Protein AF-F9VE19-F1 (afdb_monomer_lite)

Secondary structure (DSSP, 8-state):
----TT-S-HHHHT---GGG--GGGG--HHHHHHHHHHHHHHHHHHHHHHHHHHHHHTT-

pLDDT: mean 79.47, std 10.06, range [54.66, 92.69]

Organism: Lactococcus garvieae (strain Lg2) (NCBI:txid420890)

Radius of gyration: 21.04 Å; chains: 1; bounding box: 45×18×49 Å

Structure (mmCIF, N/CA/C/O backbone):
data_AF-F9VE19-F1
#
_entry.id   AF-F9VE19-F1
#
loop_
_atom_site.group_PDB
_atom_site.id
_atom_site.type_symbol
_atom_site.label_atom_id
_atom_site.label_alt_id
_atom_site.label_comp_id
_atom_site.label_asym_id
_atom_site.label_entity_id
_atom_site.label_seq_id
_atom_site.pdbx_PDB_ins_code
_atom_site.Cartn_x
_atom_site.Cartn_y
_atom_site.Cartn_z
_atom_site.occupancy
_atom_site.B_iso_or_equiv
_atom_site.auth_seq_id
_atom_site.auth_comp_id
_atom_site.auth_asym_id
_atom_site.auth_atom_id
_atom_site.pdbx_PDB_model_num
ATOM 1 N N . MET A 1 1 ? -15.365 2.103 -3.734 1.00 66.06 1 MET A N 1
ATOM 2 C CA . MET A 1 1 ? -16.082 1.678 -2.512 1.00 66.06 1 MET A CA 1
ATOM 3 C C . MET A 1 1 ? -17.268 0.844 -2.964 1.00 66.06 1 MET A C 1
ATOM 5 O O . MET A 1 1 ? -18.003 1.315 -3.819 1.00 66.06 1 MET A O 1
ATOM 9 N N . VAL A 1 2 ? -17.383 -0.406 -2.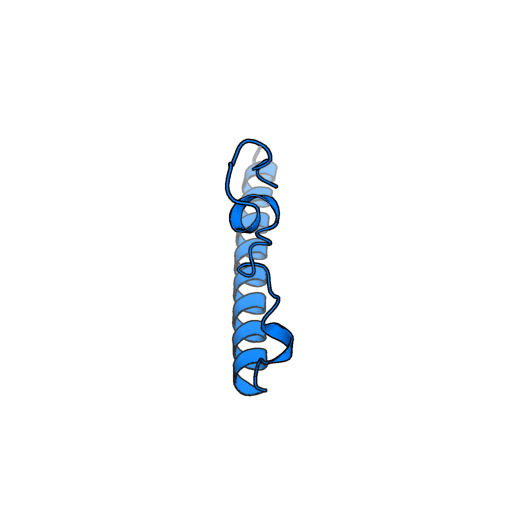514 1.00 75.06 2 VAL A N 1
ATOM 10 C CA . VAL A 1 2 ? -18.490 -1.294 -2.914 1.00 75.06 2 VAL A CA 1
ATOM 11 C C . VAL A 1 2 ? -19.711 -0.946 -2.066 1.00 75.06 2 VAL A C 1
ATOM 13 O O . VAL A 1 2 ? -19.590 -0.928 -0.841 1.00 75.06 2 VAL A O 1
ATOM 16 N N . ASP A 1 3 ? -20.853 -0.663 -2.695 1.00 81.12 3 ASP A N 1
ATOM 17 C CA . ASP A 1 3 ? -22.112 -0.482 -1.968 1.00 81.12 3 ASP A CA 1
ATOM 18 C C . ASP A 1 3 ? -22.576 -1.832 -1.423 1.00 81.12 3 ASP A C 1
ATOM 20 O O . ASP A 1 3 ? -22.626 -2.824 -2.145 1.00 81.12 3 ASP A O 1
ATOM 24 N N . ARG A 1 4 ? -22.873 -1.870 -0.126 1.00 87.19 4 ARG A N 1
ATOM 25 C CA . ARG A 1 4 ? -23.317 -3.065 0.596 1.00 87.19 4 ARG A CA 1
ATOM 26 C C . ARG A 1 4 ? -24.665 -2.853 1.277 1.00 87.19 4 ARG A C 1
ATOM 28 O O . ARG A 1 4 ? -25.065 -3.706 2.066 1.00 87.19 4 ARG A O 1
ATOM 35 N N . SER A 1 5 ? -25.365 -1.754 0.975 1.00 88.44 5 SER A N 1
ATOM 36 C CA . SER A 1 5 ? -26.648 -1.348 1.573 1.00 88.44 5 SER A CA 1
ATOM 37 C C . SER A 1 5 ? -27.739 -2.425 1.501 1.00 88.44 5 SER A C 1
ATOM 39 O O . SER A 1 5 ? -28.605 -2.474 2.372 1.00 88.44 5 SER A O 1
ATOM 41 N N . TYR A 1 6 ? -27.642 -3.330 0.524 1.00 90.12 6 TYR A N 1
ATOM 42 C CA . TYR A 1 6 ? -28.550 -4.457 0.313 1.00 90.12 6 TYR A CA 1
ATOM 43 C C . TYR A 1 6 ? -28.420 -5.589 1.347 1.00 90.12 6 TYR A C 1
ATOM 45 O O . TYR A 1 6 ? -29.289 -6.457 1.414 1.00 90.12 6 TYR A O 1
ATOM 53 N N . SER A 1 7 ? -27.341 -5.637 2.136 1.00 90.88 7 SER A N 1
ATOM 54 C CA . SER A 1 7 ? -27.123 -6.728 3.089 1.00 90.88 7 SER A CA 1
ATOM 55 C C . SER A 1 7 ? -28.047 -6.609 4.313 1.00 90.88 7 SER A C 1
ATOM 57 O O . SER A 1 7 ? -28.062 -5.560 4.965 1.00 90.88 7 SER A O 1
ATOM 59 N N . PRO A 1 8 ? -28.736 -7.695 4.722 1.00 92.50 8 PRO A N 1
ATOM 60 C CA . PRO A 1 8 ? -29.572 -7.700 5.926 1.00 92.50 8 PRO A CA 1
ATOM 61 C C . PRO A 1 8 ? -28.746 -7.562 7.214 1.00 92.50 8 PRO A C 1
ATOM 63 O O . PRO A 1 8 ? -29.254 -7.129 8.246 1.00 92.50 8 PRO A O 1
ATOM 66 N N . TYR A 1 9 ? -27.454 -7.886 7.157 1.00 92.69 9 TYR A N 1
ATOM 67 C CA . TYR A 1 9 ? -26.539 -7.765 8.285 1.00 92.69 9 TYR A CA 1
ATOM 68 C C . TYR A 1 9 ? -25.922 -6.365 8.332 1.00 92.69 9 TYR A C 1
ATOM 70 O O . TYR A 1 9 ? -25.229 -5.944 7.401 1.00 92.69 9 TYR A O 1
ATOM 78 N N . GLU A 1 10 ? -26.145 -5.654 9.439 1.00 88.38 10 GLU A N 1
ATOM 79 C CA . GLU A 1 10 ? -25.577 -4.323 9.698 1.00 88.38 10 GLU A CA 1
ATOM 80 C C . GLU A 1 10 ? -24.042 -4.327 9.694 1.00 88.38 10 GLU A C 1
ATOM 82 O O . GLU A 1 10 ? -23.420 -3.419 9.144 1.00 88.38 10 GLU A O 1
ATOM 87 N N . SER A 1 11 ? -23.431 -5.391 10.222 1.00 88.50 11 SER A N 1
ATOM 88 C CA . SER A 1 11 ? -21.976 -5.571 10.255 1.00 88.50 11 SER A CA 1
ATOM 89 C C . SER A 1 11 ? -21.329 -5.525 8.869 1.00 88.50 11 SER A C 1
ATOM 91 O O . SER A 1 11 ? -20.211 -5.042 8.741 1.00 88.50 11 SER A O 1
ATOM 93 N N . ILE A 1 12 ? -22.034 -5.985 7.831 1.00 86.81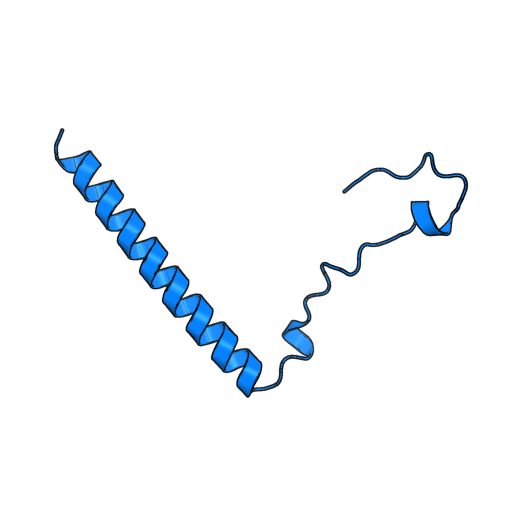 12 ILE A N 1
ATOM 94 C CA . ILE A 1 12 ? -21.554 -6.000 6.441 1.00 86.81 12 ILE A CA 1
ATOM 95 C C . ILE A 1 12 ? -21.759 -4.633 5.778 1.00 86.81 12 ILE A C 1
ATOM 97 O O . ILE A 1 12 ? -20.878 -4.164 5.056 1.00 86.81 12 ILE A O 1
ATOM 101 N N . ARG A 1 13 ? -22.894 -3.973 6.047 1.00 88.62 13 ARG A N 1
ATOM 102 C CA . ARG A 1 13 ? -23.200 -2.622 5.542 1.00 88.62 13 ARG A CA 1
ATOM 103 C C . ARG A 1 13 ? -22.182 -1.596 6.026 1.00 88.62 13 ARG A C 1
ATOM 105 O O . ARG A 1 13 ? -21.709 -0.778 5.244 1.00 88.62 13 ARG A O 1
ATOM 112 N N . ASN A 1 14 ? -21.805 -1.705 7.295 1.00 86.38 14 ASN A N 1
ATOM 113 C CA . ASN A 1 14 ? -20.861 -0.806 7.949 1.00 86.38 14 ASN A CA 1
ATOM 114 C C . ASN A 1 14 ? -19.414 -1.328 7.920 1.00 86.38 14 ASN A C 1
ATOM 116 O O . ASN A 1 14 ? -18.539 -0.735 8.556 1.00 86.38 14 ASN A O 1
ATOM 120 N N . TYR A 1 15 ? -19.134 -2.426 7.204 1.00 84.56 15 TYR A N 1
ATOM 121 C CA . TYR A 1 15 ? -17.787 -2.985 7.135 1.00 84.56 15 TYR A CA 1
ATOM 122 C C . TYR A 1 15 ? -16.846 -2.030 6.397 1.00 84.56 15 TYR A C 1
ATOM 124 O O . TYR A 1 15 ? -16.891 -1.900 5.169 1.00 84.56 15 TYR A O 1
ATOM 132 N N . HIS A 1 16 ? -15.959 -1.394 7.157 1.00 79.00 16 HIS A N 1
ATOM 133 C CA . HIS A 1 16 ? -14.796 -0.709 6.617 1.00 79.00 16 HIS A CA 1
ATOM 134 C C . HIS A 1 16 ? -13.672 -1.721 6.429 1.00 79.00 16 HIS A C 1
ATOM 136 O O . HIS A 1 16 ? -13.206 -2.331 7.394 1.00 79.00 16 HIS A O 1
ATOM 142 N N . ASP A 1 17 ? -13.240 -1.883 5.183 1.00 73.31 17 ASP A N 1
ATOM 143 C CA . ASP A 1 17 ? -12.104 -2.731 4.863 1.00 73.31 17 ASP A CA 1
ATOM 144 C C . ASP A 1 17 ? -10.838 -2.138 5.495 1.00 73.31 17 ASP A C 1
ATOM 146 O O . ASP A 1 17 ? -10.382 -1.048 5.140 1.00 73.31 17 ASP A O 1
ATOM 150 N N . ARG A 1 18 ? -10.297 -2.842 6.491 1.00 67.19 18 ARG A N 1
ATOM 151 C CA . ARG A 1 18 ? -9.058 -2.462 7.180 1.00 67.19 18 ARG A CA 1
ATOM 152 C C . ARG A 1 18 ? -7.813 -2.855 6.388 1.00 67.19 18 ARG A C 1
ATOM 154 O O . ARG A 1 18 ? -6.716 -2.516 6.818 1.00 67.19 18 ARG A O 1
ATOM 161 N N . GLY A 1 19 ? -7.956 -3.510 5.233 1.00 63.31 19 GLY A N 1
ATOM 162 C CA . GLY A 1 19 ? -6.845 -3.797 4.322 1.00 63.31 19 GLY A CA 1
ATOM 163 C C . GLY A 1 19 ? -6.120 -2.538 3.833 1.00 63.31 19 GLY A C 1
ATOM 164 O O . GLY A 1 19 ? -4.946 -2.609 3.492 1.00 63.31 19 GLY A O 1
ATOM 165 N N . MET A 1 20 ? -6.774 -1.369 3.891 1.00 57.59 20 MET A N 1
ATOM 166 C CA . MET A 1 20 ? -6.157 -0.058 3.641 1.00 57.59 20 MET A CA 1
ATOM 167 C C . MET A 1 20 ? -5.649 0.654 4.908 1.00 57.59 20 MET A C 1
ATOM 169 O O . MET A 1 20 ? -5.395 1.861 4.884 1.00 57.59 20 MET A O 1
ATOM 173 N N . MET A 1 21 ? -5.501 -0.038 6.040 1.00 63.56 21 MET A N 1
ATOM 174 C CA . MET A 1 21 ? -4.746 0.535 7.153 1.00 63.56 21 MET A CA 1
ATOM 175 C C . MET A 1 21 ? -3.294 0.705 6.705 1.00 63.56 21 MET A C 1
ATOM 177 O O . MET A 1 21 ? -2.614 -0.262 6.373 1.00 63.56 21 MET A O 1
ATOM 181 N N . LYS A 1 22 ? -2.810 1.951 6.685 1.00 65.75 22 LYS A N 1
ATOM 182 C CA . LYS A 1 22 ? -1.390 2.244 6.477 1.00 65.75 22 LYS A CA 1
ATOM 183 C C . LYS A 1 22 ? -0.623 1.747 7.705 1.00 65.75 22 LYS A C 1
ATOM 185 O O . LYS A 1 22 ? -0.484 2.468 8.689 1.00 65.75 22 LYS A O 1
ATOM 190 N N . TRP A 1 23 ? -0.135 0.508 7.648 1.00 66.38 23 TRP A N 1
ATOM 191 C CA . TRP A 1 23 ? 0.691 -0.120 8.693 1.00 66.38 23 TRP A CA 1
ATOM 192 C C . TRP A 1 23 ? 2.048 0.567 8.895 1.00 66.38 23 TRP A C 1
ATOM 194 O O . TRP A 1 23 ? 2.777 0.237 9.824 1.00 66.38 23 TRP A O 1
ATOM 204 N N . SER A 1 24 ? 2.364 1.565 8.069 1.00 63.84 24 SER A N 1
ATOM 205 C CA . SER A 1 24 ? 3.592 2.356 8.117 1.00 63.84 24 SER A CA 1
ATOM 206 C C . SER A 1 24 ? 3.883 2.959 9.497 1.00 63.84 24 SER A C 1
ATOM 208 O O . SER A 1 24 ? 5.042 3.068 9.867 1.00 63.84 24 SER A O 1
ATOM 210 N N . ALA A 1 25 ? 2.859 3.299 10.291 1.00 65.31 25 ALA A N 1
ATOM 211 C CA . ALA A 1 25 ? 3.044 3.842 11.644 1.00 65.31 25 ALA A CA 1
ATOM 212 C C . ALA A 1 25 ? 3.558 2.814 12.678 1.00 65.31 25 ALA A C 1
ATOM 214 O O . ALA A 1 25 ? 3.998 3.206 13.754 1.00 65.31 25 ALA A O 1
ATOM 215 N N . PHE A 1 26 ? 3.512 1.516 12.359 1.00 66.31 26 PHE A N 1
ATOM 216 C CA . PHE A 1 26 ? 4.040 0.421 13.184 1.00 66.31 26 PHE A CA 1
ATOM 217 C C . PHE A 1 26 ? 5.302 -0.214 12.583 1.00 66.31 26 PHE A C 1
ATOM 219 O O . PHE A 1 26 ? 5.792 -1.218 13.099 1.00 66.31 26 PHE A O 1
ATOM 226 N N . ALA A 1 27 ? 5.825 0.341 11.487 1.00 72.38 27 ALA A N 1
ATOM 227 C CA . ALA A 1 27 ? 7.050 -0.148 10.878 1.00 72.38 27 ALA A CA 1
ATOM 228 C C . ALA A 1 27 ? 8.238 0.163 11.799 1.00 72.38 27 ALA A C 1
ATOM 230 O O . ALA A 1 27 ? 8.457 1.306 12.197 1.00 72.38 27 ALA A O 1
ATOM 231 N N . THR A 1 28 ? 9.012 -0.863 12.147 1.00 78.31 28 THR A N 1
ATOM 232 C CA . THR A 1 28 ? 10.294 -0.684 12.835 1.00 78.31 28 THR A CA 1
ATOM 233 C C . THR A 1 28 ? 11.296 0.020 11.908 1.00 78.31 28 THR A C 1
ATOM 235 O O . THR A 1 28 ? 11.088 0.103 10.692 1.00 78.31 28 THR A O 1
ATOM 238 N N . GLY A 1 29 ? 12.397 0.537 12.467 1.00 78.31 29 GLY A N 1
ATOM 239 C CA . GLY A 1 29 ? 13.434 1.228 11.686 1.00 78.31 29 GLY A CA 1
ATOM 240 C C . GLY A 1 29 ? 13.954 0.390 10.511 1.00 78.31 29 GLY A C 1
ATOM 241 O O . GLY A 1 29 ? 14.019 0.883 9.390 1.00 78.31 29 GLY A O 1
ATOM 242 N N . GLU A 1 30 ? 14.183 -0.907 10.736 1.00 78.44 30 GLU A N 1
ATOM 243 C CA . GLU A 1 30 ? 14.626 -1.858 9.703 1.00 78.44 30 GLU A CA 1
ATOM 244 C C . GLU A 1 30 ? 13.620 -1.995 8.548 1.00 78.44 30 GLU A C 1
ATOM 246 O O . GLU A 1 30 ? 13.991 -2.028 7.376 1.00 78.44 30 GLU A O 1
ATOM 251 N N . LEU A 1 31 ? 12.325 -2.029 8.867 1.00 80.94 31 LEU A N 1
ATOM 252 C CA . LEU A 1 31 ? 11.250 -2.181 7.884 1.00 80.94 31 LEU A CA 1
ATOM 253 C C . LEU A 1 31 ? 11.074 -0.897 7.059 1.00 80.94 31 LEU A C 1
ATOM 255 O O . LEU A 1 31 ? 10.792 -0.947 5.863 1.00 80.94 31 LEU A O 1
ATOM 259 N N . THR A 1 32 ? 11.311 0.256 7.686 1.00 82.19 32 THR A N 1
ATOM 260 C CA . THR A 1 32 ? 11.311 1.564 7.016 1.00 82.19 32 THR A CA 1
ATOM 261 C C . THR A 1 32 ? 12.488 1.696 6.048 1.00 82.19 32 THR A C 1
ATOM 263 O O . THR A 1 32 ? 12.312 2.179 4.930 1.00 82.19 32 THR A O 1
ATOM 266 N N . GLU A 1 33 ? 13.678 1.226 6.431 1.00 85.31 33 GLU A N 1
ATOM 267 C CA . GLU A 1 33 ? 14.849 1.200 5.546 1.00 85.31 33 GLU A CA 1
ATOM 268 C C . GLU A 1 33 ? 14.667 0.237 4.369 1.00 85.31 33 GLU A C 1
ATOM 270 O O . GLU A 1 33 ? 15.002 0.586 3.236 1.00 85.31 33 GLU A O 1
ATOM 275 N N . ALA A 1 34 ? 14.099 -0.948 4.609 1.00 85.94 34 ALA A N 1
ATOM 276 C CA . ALA A 1 34 ? 13.782 -1.905 3.551 1.00 85.94 34 ALA A CA 1
ATOM 277 C C . ALA A 1 34 ? 12.760 -1.335 2.553 1.00 85.94 34 ALA A C 1
ATOM 279 O O . ALA A 1 34 ? 12.960 -1.438 1.344 1.00 85.94 34 ALA A O 1
ATOM 280 N N . LEU A 1 35 ? 11.708 -0.668 3.048 1.00 85.19 35 LEU A N 1
ATOM 281 C CA . LEU A 1 35 ? 10.737 0.035 2.204 1.00 85.19 35 LEU A CA 1
ATOM 282 C C . LEU A 1 35 ? 11.399 1.133 1.373 1.00 85.19 35 LEU A C 1
ATOM 284 O O . LEU A 1 35 ? 11.111 1.246 0.186 1.00 85.19 35 LEU A O 1
ATOM 288 N N . LYS A 1 36 ? 12.305 1.912 1.974 1.00 87.06 36 LYS A N 1
ATOM 289 C CA . LYS A 1 36 ? 13.017 2.980 1.268 1.00 87.06 36 LYS A CA 1
ATOM 290 C C . LYS A 1 36 ? 13.859 2.431 0.112 1.00 87.06 36 LYS A C 1
ATOM 292 O O . LYS A 1 36 ? 13.761 2.949 -0.998 1.00 87.06 36 LYS A O 1
ATOM 297 N N . LYS A 1 37 ? 14.619 1.355 0.346 1.00 90.38 37 LYS A N 1
ATOM 298 C CA . LYS A 1 37 ? 15.406 0.684 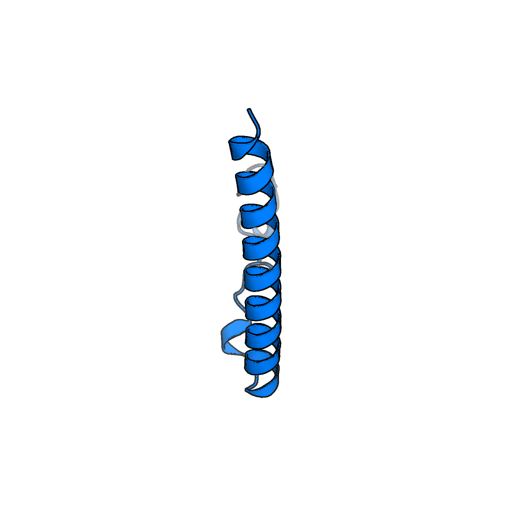-0.705 1.00 90.38 37 LYS A CA 1
ATOM 299 C C . LYS A 1 37 ? 14.518 0.169 -1.834 1.00 90.38 37 LYS A C 1
ATOM 301 O O . LYS A 1 37 ? 14.780 0.469 -2.991 1.00 90.38 37 LYS A O 1
ATOM 306 N N . TYR A 1 38 ? 13.423 -0.510 -1.489 1.00 89.75 38 TYR A N 1
ATOM 307 C CA . TYR A 1 38 ? 12.462 -1.003 -2.476 1.00 89.75 38 TYR A CA 1
ATOM 308 C C . TYR A 1 38 ? 11.878 0.129 -3.335 1.00 89.75 38 TYR A C 1
ATOM 310 O O . TYR A 1 38 ? 11.784 0.005 -4.553 1.00 89.75 38 TYR A O 1
ATOM 318 N N . THR A 1 39 ? 11.525 1.266 -2.724 1.00 88.81 39 THR A N 1
ATOM 319 C CA . THR A 1 39 ? 11.013 2.419 -3.478 1.00 88.81 39 THR A CA 1
ATOM 320 C C . THR A 1 39 ? 12.066 3.065 -4.374 1.00 88.81 39 THR A C 1
ATOM 322 O O . THR A 1 39 ? 11.730 3.499 -5.469 1.00 88.81 39 THR A O 1
ATOM 325 N N . GLU A 1 40 ? 13.327 3.130 -3.940 1.00 91.44 40 GLU A N 1
ATOM 326 C CA . GLU A 1 40 ? 14.420 3.661 -4.765 1.00 91.44 40 GLU A CA 1
ATOM 327 C C . GLU A 1 40 ? 14.678 2.767 -5.987 1.00 91.44 40 GLU A C 1
ATOM 329 O O . GLU A 1 40 ? 14.828 3.283 -7.091 1.00 91.44 40 GLU A O 1
ATOM 334 N N . GLU A 1 41 ? 14.655 1.443 -5.817 1.00 91.12 41 GLU A N 1
ATOM 335 C CA . GLU A 1 41 ? 14.802 0.479 -6.916 1.00 91.12 41 GLU A CA 1
ATOM 336 C C . GLU A 1 41 ? 13.673 0.604 -7.949 1.00 91.12 41 GLU A C 1
ATOM 338 O O . GLU A 1 41 ? 13.951 0.677 -9.145 1.00 91.12 41 GLU A O 1
ATOM 343 N N . GLN A 1 42 ? 12.419 0.715 -7.497 1.00 89.88 42 GLN A N 1
ATOM 344 C CA . GLN A 1 42 ? 11.262 0.913 -8.381 1.00 89.88 42 GLN A CA 1
ATOM 345 C C . GLN A 1 42 ? 11.337 2.237 -9.151 1.00 89.88 42 GLN A C 1
ATOM 347 O O . GLN A 1 42 ? 11.114 2.263 -10.355 1.00 89.88 42 GLN A O 1
ATOM 352 N N . LEU A 1 43 ? 11.724 3.334 -8.491 1.00 88.75 43 LEU A N 1
ATOM 353 C CA . LEU A 1 43 ? 11.887 4.626 -9.166 1.00 88.75 43 LEU A CA 1
ATOM 354 C C . LEU A 1 43 ? 12.994 4.590 -10.226 1.00 88.75 43 LEU A C 1
ATOM 356 O O . LEU A 1 43 ? 12.875 5.243 -11.263 1.00 88.75 43 LEU A O 1
ATOM 360 N N . ILE A 1 44 ? 14.07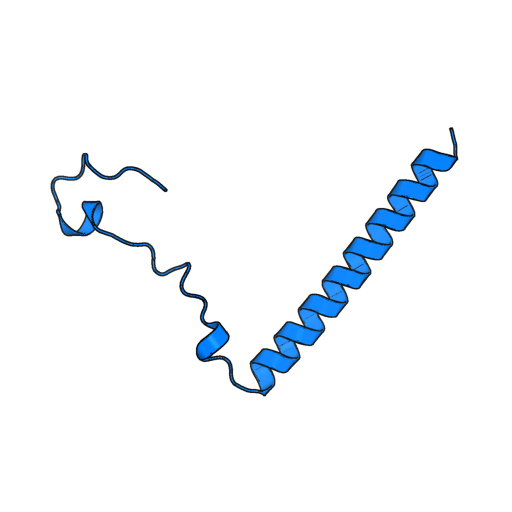3 3.843 -9.973 1.00 88.69 44 ILE A N 1
ATOM 361 C CA . ILE A 1 44 ? 15.142 3.640 -10.954 1.00 88.69 44 ILE A CA 1
ATOM 362 C C . ILE A 1 44 ? 14.608 2.840 -12.143 1.00 88.69 44 ILE A C 1
ATOM 364 O O . ILE A 1 44 ? 14.799 3.272 -13.278 1.00 88.69 44 ILE A O 1
ATOM 368 N N . GLU A 1 45 ? 13.915 1.729 -11.899 1.00 87.25 45 GLU A N 1
ATOM 369 C CA . GLU A 1 45 ? 13.312 0.887 -12.937 1.00 87.25 45 GLU A CA 1
ATOM 370 C C . GLU A 1 45 ? 12.322 1.677 -13.808 1.00 87.25 45 GLU A C 1
ATOM 372 O O . GLU A 1 45 ? 12.481 1.721 -15.029 1.00 87.25 45 GLU A O 1
ATOM 377 N N . ASP A 1 46 ? 11.409 2.424 -13.186 1.00 87.69 46 ASP A N 1
ATOM 378 C CA . ASP A 1 46 ? 10.458 3.303 -13.872 1.00 87.69 46 ASP A CA 1
ATOM 379 C C . ASP A 1 46 ? 11.174 4.395 -14.684 1.00 87.69 46 ASP A C 1
ATOM 381 O O . ASP A 1 46 ? 10.771 4.732 -15.798 1.00 87.69 46 ASP A O 1
ATOM 385 N N . SER A 1 47 ? 12.257 4.976 -14.155 1.00 87.25 47 SER A N 1
ATOM 386 C CA . SER A 1 47 ? 13.029 5.998 -14.878 1.00 87.25 47 SER A CA 1
ATOM 387 C C . SER A 1 47 ? 13.748 5.434 -16.105 1.00 87.25 47 SER A C 1
ATOM 389 O O . SER A 1 47 ? 13.892 6.126 -17.115 1.00 87.25 47 SER A O 1
ATOM 391 N N . ILE A 1 48 ? 14.194 4.179 -16.023 1.00 83.38 48 ILE A N 1
ATOM 392 C CA . ILE A 1 48 ? 14.839 3.467 -17.122 1.00 83.38 48 ILE A CA 1
ATOM 393 C C . ILE A 1 48 ? 13.798 3.131 -18.192 1.00 83.38 48 ILE A C 1
ATOM 395 O O . ILE A 1 48 ? 14.054 3.410 -19.362 1.00 83.38 48 ILE A O 1
ATOM 399 N N . ASP A 1 49 ? 12.627 2.612 -17.809 1.00 84.06 49 ASP A N 1
ATOM 400 C CA . ASP A 1 49 ? 11.534 2.307 -18.745 1.00 84.06 49 ASP A CA 1
ATOM 401 C C . ASP A 1 49 ? 11.068 3.562 -19.497 1.00 84.06 49 ASP A C 1
ATOM 403 O O . ASP A 1 49 ? 10.954 3.554 -20.723 1.00 84.06 49 ASP A O 1
ATOM 407 N N . ASN A 1 50 ? 10.916 4.684 -18.785 1.00 80.19 50 ASN A N 1
ATOM 408 C CA . ASN A 1 50 ? 10.571 5.965 -19.404 1.00 80.19 50 ASN A CA 1
ATOM 409 C C . ASN A 1 50 ? 11.653 6.448 -20.382 1.00 80.19 50 ASN A C 1
ATOM 411 O O . ASN A 1 50 ? 11.327 6.851 -21.492 1.00 80.19 50 ASN A O 1
ATOM 415 N N . ARG A 1 51 ? 12.941 6.340 -20.025 1.00 79.06 51 ARG A N 1
ATOM 416 C CA . ARG A 1 51 ? 14.039 6.694 -20.941 1.00 79.06 51 ARG A CA 1
ATOM 417 C C . ARG A 1 51 ? 14.027 5.832 -22.204 1.00 79.06 51 ARG A C 1
ATOM 419 O O . ARG A 1 51 ? 14.275 6.344 -23.292 1.00 79.06 51 ARG A O 1
ATOM 426 N N . TYR A 1 52 ? 13.780 4.530 -22.064 1.00 72.62 52 TYR A N 1
ATOM 427 C CA . TYR A 1 52 ? 13.661 3.645 -23.220 1.00 72.62 52 TYR A CA 1
ATOM 428 C C . TYR A 1 52 ? 12.466 4.036 -24.085 1.00 72.62 52 TYR A C 1
ATOM 430 O O . TYR A 1 52 ? 12.620 4.110 -25.301 1.00 72.62 52 TYR A O 1
ATOM 438 N N . ARG A 1 53 ? 11.313 4.350 -23.487 1.00 76.06 53 ARG A N 1
ATOM 439 C CA . ARG A 1 53 ? 10.143 4.846 -24.223 1.00 76.06 53 ARG A CA 1
ATOM 440 C C . ARG A 1 53 ? 10.464 6.110 -25.024 1.00 76.06 53 ARG A C 1
ATOM 442 O O . ARG A 1 53 ? 10.233 6.105 -26.227 1.00 76.06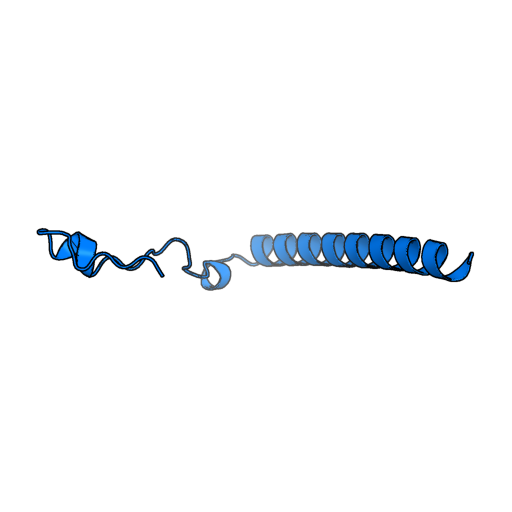 53 ARG A O 1
ATOM 449 N N . ASP A 1 54 ? 11.074 7.112 -24.394 1.00 77.19 54 ASP A N 1
ATOM 450 C CA . ASP A 1 54 ? 11.446 8.367 -25.060 1.00 77.19 54 ASP A CA 1
ATOM 451 C C . ASP A 1 54 ? 12.412 8.121 -26.237 1.00 77.19 54 ASP A C 1
ATOM 453 O O . ASP A 1 54 ? 12.285 8.749 -27.285 1.00 77.19 54 ASP A O 1
ATOM 457 N N . SER A 1 55 ? 13.331 7.150 -26.118 1.00 76.12 55 SER A N 1
ATOM 458 C CA . SER A 1 55 ? 14.254 6.809 -27.212 1.00 76.12 55 SER A CA 1
ATOM 459 C C . SER A 1 55 ? 13.572 6.207 -28.447 1.00 76.12 55 SER A C 1
ATOM 461 O O . SER A 1 55 ? 14.060 6.406 -29.554 1.00 76.12 55 SER A O 1
ATOM 463 N N . TYR A 1 56 ? 12.443 5.507 -28.286 1.00 67.00 56 TYR A N 1
ATOM 464 C CA . TYR A 1 56 ? 11.671 4.979 -29.419 1.00 67.00 56 TYR A CA 1
ATOM 465 C C . TYR A 1 56 ? 10.806 6.051 -30.093 1.00 67.00 56 TYR A C 1
ATOM 467 O O . TYR A 1 56 ? 10.537 5.944 -31.290 1.00 67.00 56 TYR A O 1
ATOM 475 N N . ASP A 1 57 ? 10.382 7.070 -29.342 1.00 72.94 57 ASP A N 1
ATOM 476 C CA . ASP A 1 57 ? 9.591 8.185 -29.868 1.00 72.94 57 ASP A CA 1
ATOM 477 C C . ASP A 1 57 ? 10.461 9.194 -30.654 1.00 72.94 57 ASP A C 1
ATOM 479 O O . ASP A 1 57 ? 9.945 9.868 -31.543 1.00 72.94 57 ASP A O 1
ATOM 483 N N . GLU A 1 58 ? 11.774 9.275 -30.384 1.00 67.19 58 GLU A N 1
ATOM 484 C CA . GLU A 1 58 ? 12.733 10.134 -31.112 1.00 67.19 58 GLU A CA 1
ATOM 485 C C 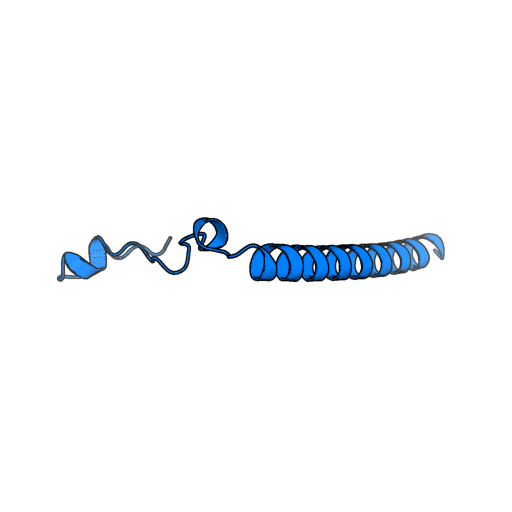. GLU A 1 58 ? 13.235 9.553 -32.456 1.00 67.19 58 GLU A C 1
ATOM 487 O O . GLU A 1 58 ? 13.840 10.279 -33.247 1.00 67.19 58 GLU A O 1
ATOM 492 N N . GLU A 1 59 ? 13.012 8.262 -32.739 1.00 63.69 59 GLU A N 1
ATOM 493 C CA . GLU A 1 59 ? 13.476 7.589 -33.972 1.00 63.69 59 GLU A CA 1
ATOM 494 C C . GLU A 1 59 ? 12.509 7.704 -35.177 1.00 63.69 59 GLU A C 1
ATOM 496 O O . GLU A 1 59 ? 12.794 7.147 -36.244 1.00 63.69 59 GLU A O 1
ATOM 501 N N . TRP A 1 60 ? 11.401 8.447 -35.050 1.00 54.66 60 TRP A N 1
ATOM 502 C CA . TRP A 1 60 ? 10.408 8.712 -36.111 1.00 54.66 60 TRP A CA 1
ATOM 503 C C . TRP A 1 60 ? 10.196 10.207 -36.377 1.00 54.66 60 TRP A C 1
ATOM 505 O O . TRP A 1 60 ? 9.787 10.529 -37.520 1.00 54.66 60 TRP A O 1
#

Foldseek 3Di:
DDQPVPDPDPCRRPDDPCVPVPCVVVQDPVRVVVVVVVVVVVVVVVVVVVVVVVVVVVVD

Sequence (60 aa):
MVDRSYSPYESIRNYHDRGMMKWSAFATGELTEALKKYTEEQLIEDSIDNRYRDSYDEEW